Protein AF-A0A380A8X4-F1 (afdb_monomer_lite)

InterPro domains:
  IPR027443 Isopenicillin N synthase-like superfamily [G3DSA:2.60.120.330] (3-77)
  IPR044861 Isopenicillin N synthase-like, Fe(2+) 2OG dioxygenase domain [PF03171] (5-51)

Structure (mmCIF, N/CA/C/O backbone):
data_AF-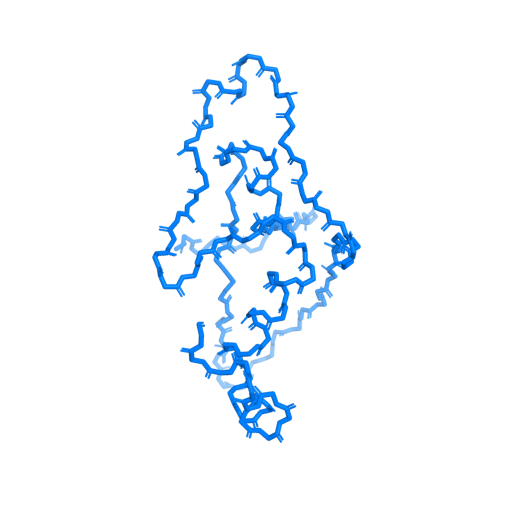A0A380A8X4-F1
#
_entry.id   AF-A0A380A8X4-F1
#
loop_
_atom_site.group_PDB
_atom_site.id
_atom_site.type_symbol
_atom_site.label_atom_id
_atom_site.label_alt_id
_atom_site.label_comp_id
_atom_site.label_asym_id
_atom_site.label_entity_id
_atom_site.label_seq_id
_atom_site.pdbx_PDB_ins_code
_atom_site.Cartn_x
_atom_site.Cartn_y
_atom_site.Cartn_z
_atom_site.occupancy
_atom_site.B_iso_or_equiv
_atom_site.auth_seq_id
_atom_site.auth_comp_id
_atom_site.auth_asym_id
_atom_site.auth_atom_id
_atom_site.pdbx_PDB_model_num
ATOM 1 N N . MET A 1 1 ? -0.668 16.320 9.559 1.00 51.84 1 MET A N 1
ATOM 2 C CA . MET A 1 1 ? -1.868 16.420 8.704 1.00 51.84 1 MET A CA 1
ATOM 3 C C . MET A 1 1 ? -2.765 17.478 9.305 1.00 51.84 1 MET A C 1
ATOM 5 O O . MET A 1 1 ? -2.956 17.465 10.512 1.00 51.84 1 MET A O 1
ATOM 9 N N . ASP A 1 2 ? -3.243 18.400 8.481 1.00 52.19 2 ASP A N 1
ATOM 10 C CA . ASP A 1 2 ? -4.250 19.389 8.863 1.00 52.19 2 ASP A CA 1
ATOM 11 C C . ASP A 1 2 ? -5.559 18.670 9.253 1.00 52.19 2 ASP A C 1
ATOM 13 O O . ASP A 1 2 ? -6.013 17.784 8.521 1.00 52.19 2 ASP A O 1
ATOM 17 N N . ARG A 1 3 ? -6.120 18.983 10.430 1.00 60.75 3 ARG A N 1
ATOM 18 C CA . ARG A 1 3 ? -7.343 18.358 10.968 1.00 60.75 3 ARG A CA 1
ATOM 19 C C . ARG A 1 3 ? -8.555 18.917 10.233 1.00 60.75 3 ARG A C 1
ATOM 21 O O . ARG A 1 3 ? -9.288 19.758 10.748 1.00 60.75 3 ARG A O 1
ATOM 28 N N . ARG A 1 4 ? -8.773 18.444 9.011 1.00 63.78 4 ARG A N 1
ATOM 29 C CA . ARG A 1 4 ? -9.972 18.799 8.255 1.00 63.78 4 ARG A CA 1
ATOM 30 C C . ARG A 1 4 ? -11.180 18.088 8.848 1.00 63.78 4 ARG A C 1
ATOM 32 O O . ARG A 1 4 ? -11.133 16.886 9.108 1.00 63.78 4 ARG A O 1
ATOM 39 N N . GLN A 1 5 ? -12.256 18.838 9.057 1.00 73.06 5 GLN A N 1
ATOM 40 C CA . GLN A 1 5 ? -13.529 18.255 9.459 1.00 73.06 5 GLN A CA 1
ATOM 41 C C . GLN A 1 5 ? -14.071 17.356 8.334 1.00 73.06 5 GLN A C 1
ATOM 43 O O . GLN A 1 5 ? -13.845 17.663 7.156 1.00 73.06 5 GLN A O 1
ATOM 48 N N . PRO A 1 6 ? -14.760 16.248 8.670 1.00 80.00 6 PRO A N 1
ATOM 49 C CA . PRO A 1 6 ? -15.467 15.442 7.682 1.00 80.00 6 PRO A CA 1
ATOM 50 C C . PRO A 1 6 ? -16.402 16.321 6.849 1.00 80.00 6 PRO A C 1
ATOM 52 O O . PRO A 1 6 ? -17.079 17.192 7.390 1.00 80.00 6 PRO A O 1
ATOM 55 N N . ARG A 1 7 ? -16.422 16.106 5.533 1.00 86.25 7 ARG A N 1
ATOM 56 C CA . ARG A 1 7 ? -17.336 16.804 4.625 1.00 86.25 7 ARG A CA 1
ATOM 57 C C . ARG A 1 7 ? -18.510 15.888 4.323 1.00 86.25 7 ARG A C 1
ATOM 59 O O . ARG A 1 7 ? -18.291 14.725 3.978 1.00 86.25 7 ARG A O 1
ATOM 66 N N . GLU A 1 8 ? -19.720 16.418 4.452 1.00 90.12 8 GLU A N 1
ATOM 67 C CA . GLU A 1 8 ? -20.935 15.700 4.068 1.00 90.12 8 GLU A CA 1
ATOM 68 C C . GLU A 1 8 ? -20.863 15.274 2.596 1.00 90.12 8 GLU A C 1
ATOM 70 O O . GLU A 1 8 ? -20.204 15.930 1.785 1.00 90.12 8 GLU A O 1
ATOM 75 N N . ASP A 1 9 ? -21.477 14.131 2.290 1.00 90.81 9 ASP A N 1
ATOM 76 C CA . ASP A 1 9 ? -21.541 13.537 0.950 1.00 90.81 9 ASP A CA 1
ATOM 77 C C . ASP A 1 9 ? -20.180 13.290 0.274 1.00 90.81 9 ASP A C 1
ATOM 79 O O . ASP A 1 9 ? -20.041 13.372 -0.949 1.00 90.81 9 ASP A O 1
ATOM 83 N N . THR A 1 10 ? -19.145 12.959 1.057 1.00 87.12 10 THR A N 1
ATOM 84 C CA . THR A 1 10 ? -17.821 12.614 0.518 1.00 87.12 10 THR A CA 1
ATOM 85 C C . THR A 1 10 ? -17.284 11.278 1.016 1.00 87.12 10 THR A C 1
ATOM 87 O O . THR A 1 10 ? -17.505 10.869 2.155 1.00 87.12 10 THR A O 1
ATOM 90 N N . PHE A 1 11 ? -16.499 10.623 0.156 1.00 84.56 11 PHE A N 1
ATOM 91 C CA . PHE A 1 11 ? -15.658 9.489 0.521 1.00 84.56 11 PHE A CA 1
ATOM 92 C C . PHE A 1 11 ? -14.198 9.924 0.604 1.00 84.56 11 PHE A C 1
ATOM 94 O O . PHE A 1 11 ? -13.679 10.594 -0.290 1.00 84.56 11 PHE A O 1
ATOM 101 N N . VAL A 1 12 ? -13.514 9.494 1.662 1.00 84.38 12 VAL A N 1
ATOM 102 C CA . VAL A 1 12 ? -12.057 9.607 1.753 1.00 84.38 12 VAL A CA 1
ATOM 103 C C . VAL A 1 12 ? -11.450 8.349 1.148 1.00 84.38 12 VAL A C 1
ATOM 105 O O . VAL A 1 12 ? -11.643 7.253 1.672 1.00 84.38 12 VAL A O 1
ATOM 108 N N . VAL A 1 13 ? -10.706 8.511 0.055 1.00 87.12 13 VAL A N 1
ATOM 109 C CA . VAL A 1 13 ? -9.960 7.421 -0.580 1.00 87.12 13 VAL A CA 1
ATOM 110 C C . VAL A 1 13 ? -8.487 7.588 -0.250 1.00 87.12 13 VAL A C 1
ATOM 112 O O . VAL A 1 13 ? -7.837 8.532 -0.697 1.00 87.12 13 VAL A O 1
ATOM 115 N N . ASN A 1 14 ? -7.969 6.654 0.540 1.00 88.75 14 ASN A N 1
ATOM 116 C CA . ASN A 1 14 ? -6.547 6.565 0.831 1.00 88.75 14 ASN A CA 1
ATOM 117 C C . ASN A 1 14 ? -5.863 5.656 -0.185 1.00 88.75 14 ASN A C 1
ATOM 119 O O . ASN A 1 14 ? -6.441 4.683 -0.669 1.00 88.75 14 ASN A O 1
ATOM 123 N N . ILE A 1 15 ? -4.601 5.956 -0.464 1.00 91.00 15 ILE A N 1
ATOM 124 C CA . ILE A 1 15 ? -3.752 5.146 -1.332 1.00 91.00 15 ILE A CA 1
ATOM 125 C C . ILE A 1 15 ? -2.644 4.497 -0.509 1.00 91.00 15 ILE A C 1
ATOM 127 O O . ILE A 1 15 ? -2.127 5.083 0.445 1.00 91.00 15 ILE A O 1
ATOM 131 N N . GLY A 1 16 ? -2.316 3.258 -0.866 1.00 90.69 16 GLY A N 1
ATOM 132 C CA . GLY A 1 16 ? -1.281 2.467 -0.209 1.00 90.69 16 GLY A CA 1
ATOM 133 C C . GLY A 1 16 ? 0.061 2.512 -0.937 1.00 90.69 16 GLY A C 1
ATOM 134 O O . GLY A 1 16 ? 0.152 2.907 -2.100 1.00 90.69 16 GLY A O 1
ATOM 135 N N . GLU A 1 17 ? 1.093 2.025 -0.251 1.00 91.62 17 GLU A N 1
ATOM 136 C CA . GLU A 1 17 ? 2.490 2.001 -0.712 1.00 91.62 17 GLU A CA 1
ATOM 137 C C . GLU A 1 17 ? 2.677 1.271 -2.055 1.00 91.62 17 GLU A C 1
ATOM 139 O O . GLU A 1 17 ? 3.500 1.675 -2.871 1.00 91.62 17 GLU A O 1
ATOM 144 N N . LEU A 1 18 ? 1.879 0.233 -2.339 1.00 93.38 18 LEU A N 1
ATOM 145 C CA . LEU A 1 18 ? 1.979 -0.503 -3.606 1.00 93.38 18 LEU A CA 1
ATOM 146 C C . LEU A 1 18 ? 1.580 0.355 -4.819 1.00 93.38 18 LEU A C 1
ATOM 148 O O . LEU A 1 18 ? 2.189 0.237 -5.878 1.00 93.38 18 LEU A O 1
ATOM 152 N N . LEU A 1 19 ? 0.589 1.243 -4.683 1.00 93.81 19 LEU A N 1
ATOM 153 C CA . LEU A 1 19 ? 0.201 2.141 -5.776 1.00 93.81 19 LEU A CA 1
ATOM 154 C C . LEU A 1 19 ? 1.193 3.306 -5.924 1.00 93.81 19 LEU A C 1
ATOM 156 O O . LEU A 1 19 ? 1.441 3.783 -7.032 1.00 93.81 19 LEU A O 1
ATOM 160 N N . GLU A 1 20 ? 1.809 3.728 -4.822 1.00 94.19 20 GLU A N 1
ATOM 161 C CA . GLU A 1 20 ? 2.935 4.661 -4.855 1.00 94.19 20 GLU A CA 1
ATOM 162 C C . GLU A 1 20 ? 4.125 4.077 -5.630 1.00 94.19 20 GLU A C 1
ATOM 164 O O . GLU A 1 20 ? 4.632 4.734 -6.542 1.00 94.19 20 GLU A O 1
ATOM 169 N N . LEU A 1 21 ? 4.510 2.824 -5.353 1.00 94.44 21 LEU A N 1
ATOM 170 C CA . LEU A 1 21 ? 5.519 2.108 -6.143 1.00 94.44 21 LEU A CA 1
ATOM 171 C C . LEU A 1 21 ? 5.134 2.060 -7.623 1.00 94.44 21 LEU A C 1
ATOM 173 O O . LEU A 1 21 ? 5.946 2.392 -8.489 1.00 94.44 21 LEU A O 1
ATOM 177 N N . ALA A 1 22 ? 3.886 1.687 -7.913 1.00 95.44 22 ALA A N 1
ATOM 178 C CA . ALA A 1 22 ? 3.431 1.510 -9.284 1.00 95.44 22 ALA A CA 1
ATOM 179 C C . ALA A 1 22 ? 3.433 2.808 -10.099 1.00 95.44 22 ALA A C 1
ATOM 181 O O . ALA A 1 22 ? 3.583 2.778 -11.314 1.00 95.44 22 ALA A O 1
ATOM 182 N N . THR A 1 23 ? 3.294 3.957 -9.443 1.00 96.25 23 THR A N 1
ATOM 183 C CA . THR A 1 23 ? 3.244 5.274 -10.095 1.00 96.25 23 THR A CA 1
ATOM 184 C C . THR A 1 23 ? 4.545 6.063 -9.962 1.00 96.25 23 THR A C 1
ATOM 186 O O . THR A 1 23 ? 4.567 7.268 -10.214 1.00 96.25 23 THR A O 1
ATOM 189 N N . ASN A 1 24 ? 5.633 5.408 -9.549 1.00 95.00 24 ASN A N 1
ATOM 190 C CA . ASN A 1 24 ? 6.923 6.044 -9.281 1.00 95.00 24 ASN A CA 1
ATOM 191 C C . ASN A 1 24 ? 6.835 7.238 -8.306 1.00 95.00 24 ASN A C 1
ATOM 193 O O . ASN A 1 24 ? 7.535 8.240 -8.459 1.00 95.00 24 ASN A O 1
ATOM 197 N N . GLY A 1 25 ? 5.931 7.183 -7.327 1.00 93.88 25 GLY A N 1
ATOM 198 C CA . GLY A 1 25 ? 5.722 8.275 -6.375 1.00 93.88 25 GLY A CA 1
ATOM 199 C C . GLY A 1 25 ? 5.019 9.511 -6.934 1.00 93.88 25 GLY A C 1
ATOM 200 O O . GLY A 1 25 ? 5.118 10.577 -6.321 1.00 93.88 25 GLY A O 1
ATOM 201 N N . TYR A 1 26 ? 4.326 9.401 -8.074 1.00 95.56 26 TYR A N 1
ATOM 202 C CA . TYR A 1 26 ? 3.324 10.398 -8.470 1.00 95.56 26 TYR A CA 1
ATOM 203 C C . TYR A 1 26 ? 2.158 10.404 -7.471 1.00 95.56 26 TYR A C 1
ATOM 205 O O . TYR A 1 26 ? 1.798 11.450 -6.931 1.00 95.56 26 TYR A O 1
ATOM 213 N N . LEU A 1 27 ? 1.619 9.222 -7.162 1.00 94.19 27 LEU A N 1
ATOM 214 C CA . LEU A 1 27 ? 0.692 9.028 -6.053 1.00 94.19 27 LEU A CA 1
ATOM 215 C C . LEU A 1 27 ? 1.486 8.732 -4.770 1.00 94.19 27 LEU A C 1
ATOM 217 O O . LEU A 1 27 ? 2.449 7.967 -4.799 1.00 94.19 27 LEU A O 1
ATOM 221 N N . ARG A 1 28 ? 1.094 9.345 -3.645 1.00 90.62 28 ARG A N 1
ATOM 222 C CA . ARG A 1 28 ? 1.772 9.213 -2.342 1.00 90.62 28 ARG A CA 1
ATOM 223 C C . ARG A 1 28 ? 0.921 8.501 -1.306 1.00 90.62 28 ARG A C 1
ATOM 225 O O . ARG A 1 28 ? -0.154 8.989 -0.956 1.00 90.62 28 ARG A O 1
ATOM 232 N N . ALA A 1 29 ? 1.432 7.395 -0.782 1.00 91.06 29 ALA A N 1
ATOM 233 C CA . ALA A 1 29 ? 0.790 6.634 0.266 1.00 91.06 29 ALA A CA 1
ATOM 234 C C . ALA A 1 29 ? 0.513 7.513 1.486 1.00 91.06 29 ALA A C 1
ATOM 236 O O . ALA A 1 29 ? 1.353 8.293 1.945 1.00 91.06 29 ALA A O 1
ATOM 237 N N . THR A 1 30 ? -0.695 7.392 2.022 1.00 88.06 30 THR A N 1
ATOM 238 C CA . THR A 1 30 ? -1.079 8.123 3.226 1.00 88.06 30 THR A CA 1
ATOM 239 C C . THR A 1 30 ? -0.537 7.414 4.459 1.00 88.06 30 THR A C 1
ATOM 241 O O . THR A 1 30 ? -0.726 6.207 4.621 1.00 88.06 30 THR A O 1
ATOM 244 N N . VAL A 1 31 ? 0.069 8.171 5.376 1.00 81.94 31 VAL A N 1
ATOM 245 C CA . VAL A 1 31 ? 0.435 7.647 6.696 1.00 81.94 31 VAL A CA 1
ATOM 246 C C . VAL A 1 31 ? -0.841 7.320 7.466 1.00 81.94 31 VAL A C 1
ATOM 248 O O . VAL A 1 31 ? -1.655 8.201 7.746 1.00 81.94 31 VAL A O 1
ATOM 251 N N . HIS A 1 32 ? -1.005 6.051 7.827 1.00 78.00 32 HIS A N 1
ATOM 252 C CA . HIS A 1 32 ? -2.133 5.599 8.628 1.00 78.00 32 HIS A CA 1
ATOM 253 C C . HIS A 1 32 ? -1.906 5.975 10.097 1.00 78.00 32 HIS A C 1
ATOM 255 O O . HIS A 1 32 ? -0.970 5.499 10.736 1.00 78.00 32 HIS A O 1
ATOM 261 N N . ARG A 1 33 ? -2.774 6.834 10.639 1.00 78.88 33 ARG A N 1
ATOM 262 C CA . ARG A 1 33 ? -2.825 7.180 12.065 1.00 78.88 33 ARG A CA 1
ATOM 263 C C . ARG A 1 33 ? -4.276 7.158 12.528 1.00 78.88 33 ARG A C 1
ATOM 265 O O . ARG A 1 33 ? -5.141 7.722 11.863 1.00 78.88 33 ARG A O 1
ATOM 272 N N . VAL A 1 34 ? -4.518 6.552 13.685 1.00 78.06 34 VAL A N 1
ATOM 273 C CA . VAL A 1 34 ? -5.807 6.606 14.380 1.00 78.06 34 VAL A CA 1
ATOM 274 C C . VAL A 1 34 ? -5.639 7.487 15.612 1.00 78.06 34 VAL A C 1
ATOM 276 O O . VAL A 1 34 ? -4.714 7.284 16.394 1.00 78.06 34 VAL A O 1
ATOM 279 N N . GLU A 1 35 ? -6.507 8.486 15.764 1.00 79.19 35 GLU A N 1
ATOM 280 C CA . GLU A 1 35 ? -6.633 9.250 17.006 1.00 79.19 35 GLU A CA 1
ATOM 281 C C . GLU A 1 35 ? -7.813 8.686 17.802 1.00 79.19 35 GLU A C 1
ATOM 283 O O . GLU A 1 35 ? -8.935 8.616 17.290 1.00 79.19 35 GLU A O 1
ATOM 288 N N . THR A 1 36 ? -7.557 8.269 19.042 1.00 82.56 36 THR A N 1
ATOM 289 C CA 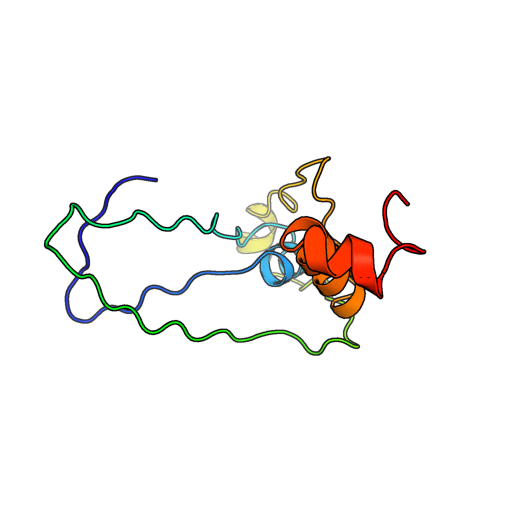. THR A 1 36 ? -8.603 7.815 19.961 1.00 82.56 36 THR A CA 1
ATOM 290 C C . THR A 1 36 ? -9.450 9.016 20.389 1.00 82.56 36 THR A C 1
ATOM 292 O O . THR A 1 36 ? -8.879 10.034 20.798 1.00 82.56 36 THR A O 1
ATOM 295 N N . PRO A 1 37 ? -10.791 8.946 20.300 1.00 84.00 37 PRO A N 1
ATOM 296 C CA . PRO A 1 37 ? -11.644 10.012 20.810 1.00 84.00 37 PRO A CA 1
ATOM 297 C C . PRO A 1 37 ? -11.471 10.177 22.333 1.00 84.00 37 PRO A C 1
ATOM 299 O O . PRO A 1 37 ? -11.071 9.231 23.015 1.00 84.00 37 PRO A O 1
ATOM 302 N N . PRO A 1 38 ? -11.766 11.367 22.890 1.00 88.56 38 PRO A N 1
ATOM 303 C CA . PRO A 1 38 ? -11.801 11.557 24.337 1.00 88.56 38 PRO A CA 1
ATOM 304 C C . PRO A 1 38 ? -12.719 10.535 25.017 1.00 88.56 38 PRO A C 1
ATOM 306 O O . PRO A 1 38 ? -13.732 10.134 24.442 1.00 88.56 38 PRO A O 1
ATOM 309 N N . ALA A 1 39 ? -12.388 10.156 26.254 1.00 91.00 39 ALA A N 1
ATOM 310 C CA . ALA A 1 39 ? -13.196 9.227 27.039 1.00 91.00 39 ALA A CA 1
ATOM 311 C C . ALA A 1 39 ? -14.676 9.660 27.080 1.00 91.00 39 ALA A C 1
ATOM 313 O O . ALA A 1 39 ? -14.983 10.844 27.234 1.00 91.00 39 ALA A O 1
ATOM 314 N N . GLY A 1 40 ? -15.587 8.696 26.927 1.00 91.88 40 GLY A N 1
ATOM 315 C CA . GLY A 1 40 ? -17.033 8.943 26.879 1.00 91.88 40 GLY A CA 1
ATOM 316 C C . GLY A 1 40 ? -17.575 9.377 25.512 1.00 91.88 40 GLY A C 1
ATOM 317 O O . GLY A 1 40 ? -18.754 9.714 25.415 1.00 91.88 40 GLY A O 1
ATOM 318 N N . ARG A 1 41 ? -16.753 9.381 24.452 1.00 87.62 41 ARG A N 1
ATOM 319 C CA . ARG A 1 41 ? -17.204 9.583 23.067 1.00 87.62 41 ARG A CA 1
ATOM 320 C C . ARG A 1 41 ? -16.737 8.439 22.183 1.00 87.62 41 ARG A C 1
ATOM 322 O O . ARG A 1 41 ? -15.552 8.128 22.160 1.00 87.62 41 ARG A O 1
ATOM 329 N N . ASP A 1 42 ? -17.649 7.938 21.361 1.00 85.12 42 ASP A N 1
ATOM 330 C CA . ASP A 1 42 ? -17.334 6.933 20.355 1.00 85.12 42 ASP A CA 1
ATOM 331 C C . ASP A 1 42 ? -17.267 7.554 18.962 1.00 85.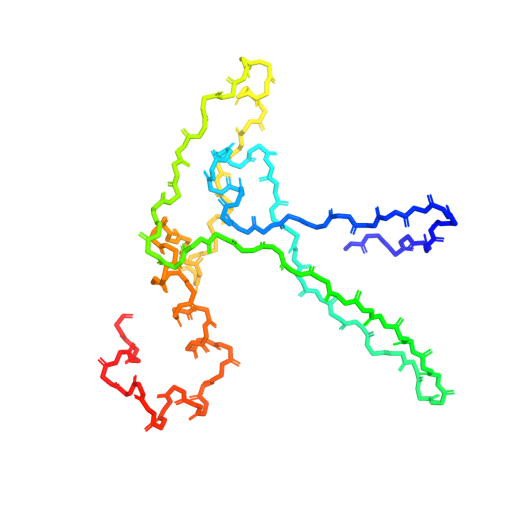12 42 ASP A C 1
ATOM 333 O O . ASP A 1 42 ? -18.017 8.470 18.608 1.00 85.12 42 ASP A O 1
ATOM 337 N N . ARG A 1 43 ? -16.355 7.027 18.146 1.00 84.19 43 ARG A N 1
ATOM 338 C CA . ARG A 1 43 ? -16.299 7.276 16.707 1.00 84.19 43 ARG A CA 1
ATOM 339 C C . ARG A 1 43 ? -16.280 5.928 16.008 1.00 84.19 43 ARG A C 1
ATOM 341 O O . ARG A 1 43 ? -15.294 5.203 16.096 1.00 84.19 43 ARG A O 1
ATOM 348 N N . LEU A 1 44 ? -17.350 5.622 15.286 1.00 81.69 44 LEU A N 1
ATOM 349 C CA . LEU A 1 44 ? -17.429 4.420 14.467 1.00 81.69 44 LEU A CA 1
ATOM 350 C C . LEU A 1 44 ? -16.907 4.719 13.061 1.00 81.69 44 LEU A C 1
ATOM 352 O O . LEU A 1 44 ? -17.242 5.738 12.457 1.00 81.69 44 LEU A O 1
ATOM 356 N N . SER A 1 45 ? -16.072 3.829 12.539 1.00 80.25 45 SER A N 1
ATOM 357 C CA . SER A 1 45 ? -15.597 3.882 11.158 1.00 80.25 45 SER A CA 1
ATOM 358 C C . SER A 1 45 ? -15.507 2.472 10.606 1.00 80.25 45 SER A C 1
ATOM 360 O O . SER A 1 45 ? -14.881 1.614 11.226 1.00 80.25 45 SER A O 1
ATOM 362 N N . ILE A 1 46 ? -16.096 2.251 9.435 1.00 82.69 46 ILE A N 1
ATOM 363 C CA . ILE A 1 46 ? -15.988 0.992 8.702 1.00 82.69 46 ILE A CA 1
ATOM 364 C C . ILE A 1 46 ? -14.969 1.215 7.590 1.00 82.69 46 ILE A C 1
ATOM 366 O O . ILE A 1 46 ? -15.165 2.070 6.728 1.00 82.69 46 ILE A O 1
ATOM 370 N N . ALA A 1 47 ? -13.860 0.481 7.642 1.00 82.69 47 ALA A N 1
ATOM 371 C CA . ALA A 1 47 ? -12.805 0.566 6.645 1.00 82.69 47 ALA A CA 1
ATOM 372 C C . ALA A 1 47 ? -12.906 -0.607 5.669 1.00 82.69 47 ALA A C 1
ATOM 374 O O . ALA A 1 47 ? -13.041 -1.759 6.080 1.00 82.69 47 ALA A O 1
ATOM 375 N N . PHE A 1 48 ? -12.789 -0.301 4.380 1.00 86.12 48 PHE A N 1
ATOM 376 C CA . PHE A 1 48 ? -12.654 -1.285 3.316 1.00 86.12 48 PHE A CA 1
ATOM 377 C C . PHE A 1 48 ? -11.256 -1.172 2.724 1.00 86.12 48 PHE A C 1
ATOM 379 O O . PHE A 1 48 ? -10.742 -0.070 2.530 1.00 86.12 48 PHE A O 1
ATOM 386 N N . PHE A 1 49 ? -10.651 -2.316 2.426 1.00 85.75 49 PHE A N 1
ATOM 387 C CA . PHE A 1 49 ? -9.317 -2.383 1.850 1.00 85.75 49 PHE A CA 1
ATOM 388 C C . PHE A 1 49 ? -9.377 -3.178 0.555 1.00 85.75 49 PHE A C 1
ATOM 390 O O . PHE A 1 49 ? -9.902 -4.289 0.525 1.00 85.75 49 PHE A O 1
ATOM 397 N N . LEU A 1 50 ? -8.807 -2.609 -0.503 1.00 88.75 50 LEU A N 1
ATOM 398 C CA . LEU A 1 50 ? -8.539 -3.314 -1.746 1.00 88.75 50 LEU A CA 1
ATOM 399 C C . LEU A 1 50 ? -7.032 -3.557 -1.832 1.00 88.75 50 LEU A C 1
ATOM 401 O O . LEU A 1 50 ? -6.244 -2.612 -1.799 1.00 88.75 50 LEU A O 1
ATOM 405 N N . GLY A 1 51 ? -6.642 -4.827 -1.905 1.00 88.81 51 GLY A N 1
ATOM 406 C CA . GLY A 1 51 ? -5.248 -5.250 -1.996 1.00 88.81 51 GLY A CA 1
ATOM 407 C C . GLY A 1 51 ? -4.920 -5.867 -3.351 1.00 88.81 51 GLY A C 1
ATOM 408 O O . GLY A 1 51 ? -5.793 -6.413 -4.025 1.00 88.81 51 GLY A O 1
ATOM 409 N N . ALA A 1 52 ? -3.644 -5.807 -3.732 1.00 92.31 52 ALA A N 1
ATOM 410 C CA . ALA A 1 52 ? -3.119 -6.623 -4.820 1.00 92.31 52 ALA A CA 1
ATOM 411 C C . ALA A 1 52 ? -3.084 -8.105 -4.411 1.00 92.31 52 ALA A C 1
ATOM 413 O O . ALA A 1 52 ? -3.057 -8.435 -3.222 1.00 92.31 52 ALA A O 1
ATOM 414 N N . ARG A 1 53 ? -3.051 -9.004 -5.400 1.00 95.12 53 ARG A N 1
ATOM 415 C CA . ARG A 1 53 ? -2.842 -10.432 -5.142 1.00 95.12 53 ARG A CA 1
ATOM 416 C C . ARG A 1 53 ? -1.473 -10.656 -4.496 1.00 95.12 53 ARG A C 1
ATOM 418 O O . ARG A 1 53 ? -0.506 -10.000 -4.870 1.00 95.12 53 ARG A O 1
ATOM 425 N N . LEU A 1 54 ? -1.387 -11.601 -3.562 1.00 96.00 54 LEU A N 1
ATOM 426 C CA . LEU A 1 54 ? -0.153 -11.868 -2.811 1.00 96.00 54 LEU A CA 1
ATOM 427 C C . LEU A 1 54 ? 0.985 -12.423 -3.681 1.00 96.00 54 LEU A C 1
ATOM 429 O O . LEU A 1 54 ? 2.148 -12.221 -3.356 1.00 96.00 54 LEU A O 1
ATOM 433 N N . ASP A 1 55 ? 0.656 -13.086 -4.786 1.00 97.19 55 ASP A N 1
ATOM 434 C CA . ASP A 1 55 ? 1.606 -13.640 -5.755 1.00 97.19 55 ASP A CA 1
ATOM 435 C C . ASP A 1 55 ? 2.000 -12.649 -6.863 1.00 97.19 55 ASP A C 1
ATOM 437 O O . ASP A 1 55 ? 2.743 -12.999 -7.777 1.00 97.19 55 ASP A O 1
ATOM 441 N N . ALA A 1 56 ? 1.496 -11.413 -6.813 1.00 97.12 56 ALA A N 1
ATOM 442 C CA . ALA A 1 56 ? 1.804 -10.408 -7.814 1.00 97.12 56 ALA A CA 1
ATOM 443 C C . ALA A 1 56 ? 3.128 -9.690 -7.524 1.00 97.12 56 ALA A C 1
ATOM 445 O O . ALA A 1 56 ? 3.509 -9.453 -6.375 1.00 97.12 56 ALA A O 1
ATOM 446 N N . VAL A 1 57 ? 3.762 -9.235 -8.603 1.00 97.38 57 VAL A N 1
ATOM 447 C CA . VAL A 1 57 ? 4.830 -8.236 -8.570 1.00 97.38 57 VAL A CA 1
ATOM 448 C C . VAL A 1 57 ? 4.251 -6.921 -9.069 1.00 97.38 57 VAL A C 1
ATOM 450 O O . VAL A 1 57 ? 3.685 -6.855 -10.162 1.00 97.38 57 VAL A O 1
ATOM 453 N N . VAL A 1 58 ? 4.381 -5.859 -8.278 1.00 95.31 58 VAL A N 1
ATOM 454 C CA . VAL A 1 58 ? 3.876 -4.533 -8.648 1.00 95.31 58 VAL A CA 1
ATOM 455 C C . VAL A 1 58 ? 4.617 -4.024 -9.894 1.00 95.31 58 VAL A C 1
ATOM 457 O O . VAL A 1 58 ? 5.847 -3.907 -9.848 1.00 95.31 58 VAL A O 1
ATOM 460 N N . PRO A 1 59 ? 3.928 -3.694 -11.004 1.00 95.50 59 PRO A N 1
ATOM 461 C CA . PRO A 1 59 ? 4.548 -3.124 -12.200 1.00 95.50 59 PRO A CA 1
ATOM 462 C C . PRO A 1 59 ? 4.845 -1.631 -12.017 1.00 95.50 59 PRO A C 1
ATOM 464 O O . PRO A 1 59 ? 4.354 -1.008 -11.086 1.00 95.50 59 PRO A O 1
ATOM 467 N N . LEU A 1 60 ? 5.652 -1.054 -12.913 1.00 95.69 60 LEU A N 1
ATOM 468 C CA . LEU A 1 60 ? 5.795 0.397 -13.010 1.00 95.69 60 LEU A CA 1
ATOM 469 C C . LEU A 1 60 ? 4.880 0.847 -14.143 1.00 95.69 60 LEU A C 1
ATOM 471 O O . LEU A 1 60 ? 5.056 0.411 -15.279 1.00 95.69 60 LEU A O 1
ATOM 475 N N . TYR A 1 61 ? 3.887 1.669 -13.838 1.00 95.81 61 TYR A N 1
ATOM 476 C CA . TYR A 1 61 ? 2.956 2.163 -14.835 1.00 95.81 61 TYR A CA 1
ATOM 477 C C . TYR A 1 61 ? 3.602 3.247 -15.687 1.00 95.81 61 TYR A C 1
ATOM 479 O O . TYR A 1 61 ? 4.261 4.159 -15.186 1.00 95.81 61 TYR A O 1
ATOM 487 N N . GLN A 1 62 ? 3.352 3.171 -16.991 1.00 96.94 62 GLN A N 1
ATOM 488 C CA . GLN A 1 62 ? 3.696 4.241 -17.908 1.00 96.94 62 GLN A CA 1
ATOM 489 C C . GLN A 1 62 ? 2.651 5.347 -17.775 1.00 96.94 62 GLN A C 1
ATOM 491 O O . GLN A 1 62 ? 1.530 5.235 -18.267 1.00 96.94 62 GLN A O 1
ATOM 496 N N . LEU A 1 63 ? 3.008 6.401 -17.045 1.00 97.44 63 LEU A N 1
ATOM 497 C CA . LEU A 1 63 ? 2.134 7.551 -16.854 1.00 97.44 63 LEU A CA 1
ATOM 498 C C . LEU A 1 63 ? 2.215 8.503 -18.059 1.00 97.44 63 LEU A C 1
ATOM 500 O O . LEU A 1 63 ? 3.279 8.611 -18.677 1.00 97.44 63 LEU A O 1
ATOM 504 N N . PRO A 1 64 ? 1.137 9.252 -18.363 1.00 98.06 64 PRO A N 1
ATOM 505 C CA . PRO A 1 64 ? 1.205 10.377 -19.288 1.00 98.06 64 PRO A CA 1
ATOM 506 C C . PRO A 1 64 ? 2.341 11.343 -18.906 1.00 98.06 64 PRO A C 1
ATOM 508 O O . PRO A 1 64 ? 2.556 11.561 -17.707 1.00 98.06 64 PRO A O 1
ATOM 511 N N . PRO A 1 65 ? 3.049 11.962 -19.874 1.00 97.81 65 PRO A N 1
ATOM 512 C CA . PRO A 1 65 ? 4.240 12.773 -19.602 1.00 97.81 65 PRO A CA 1
ATOM 513 C C . PRO A 1 65 ? 4.038 13.860 -18.540 1.00 97.81 65 PRO A C 1
ATOM 515 O O . PRO A 1 65 ? 4.913 14.092 -17.709 1.00 97.81 65 PRO A O 1
ATOM 518 N N . GLN A 1 66 ? 2.860 14.487 -18.518 1.00 97.50 66 GLN A N 1
ATOM 519 C CA . GLN A 1 66 ? 2.523 15.552 -17.573 1.00 97.50 66 GLN A CA 1
ATOM 520 C C . GLN A 1 66 ? 2.448 15.048 -16.125 1.00 97.50 66 GLN A C 1
ATOM 522 O O . GLN A 1 66 ? 2.743 15.803 -15.200 1.00 97.50 66 GLN A O 1
ATOM 527 N N . LEU A 1 67 ? 2.054 13.786 -15.921 1.00 97.62 67 LEU A N 1
ATOM 528 C CA . LEU A 1 67 ? 1.997 13.153 -14.602 1.00 97.62 67 LEU A CA 1
ATOM 529 C C . LEU A 1 67 ? 3.356 12.560 -14.224 1.00 97.62 67 LEU A C 1
ATOM 531 O O . LEU A 1 67 ? 3.804 12.717 -13.091 1.00 97.62 67 LEU A O 1
ATOM 535 N N . ALA A 1 68 ? 4.046 11.940 -15.187 1.00 96.75 68 ALA A N 1
ATOM 536 C CA . ALA A 1 68 ? 5.390 11.403 -14.991 1.00 96.75 68 ALA A CA 1
ATOM 537 C C . ALA A 1 68 ? 6.380 12.487 -14.532 1.00 96.75 68 ALA A C 1
ATOM 539 O O . ALA A 1 68 ? 7.167 12.246 -13.621 1.00 96.75 68 ALA A O 1
ATOM 540 N N . ALA A 1 69 ? 6.289 13.702 -15.085 1.00 97.00 69 ALA A N 1
ATOM 541 C CA . ALA A 1 69 ? 7.111 14.843 -14.675 1.00 97.00 69 ALA A CA 1
ATOM 542 C C . ALA A 1 69 ? 6.886 15.288 -13.214 1.00 97.00 69 ALA A C 1
ATOM 544 O O . ALA A 1 69 ? 7.723 15.985 -12.645 1.00 97.00 69 ALA A O 1
ATOM 545 N N . GLN A 1 70 ? 5.766 14.899 -12.598 1.00 96.44 70 GLN A N 1
ATOM 546 C CA . GLN A 1 70 ? 5.444 15.196 -11.197 1.00 96.44 70 GLN A CA 1
ATOM 547 C C . GLN A 1 70 ? 5.840 14.058 -10.246 1.00 96.44 70 GLN A C 1
ATOM 549 O O . GLN A 1 70 ? 5.765 14.225 -9.026 1.00 96.44 70 GLN A O 1
ATOM 554 N N . ALA A 1 71 ? 6.242 12.903 -10.782 1.00 95.62 71 ALA A N 1
ATOM 555 C CA . ALA A 1 71 ? 6.659 11.755 -9.999 1.00 95.62 71 ALA A CA 1
ATOM 556 C C . ALA A 1 71 ? 7.964 12.070 -9.256 1.00 95.62 71 ALA A C 1
ATOM 558 O O . ALA A 1 71 ? 8.935 12.552 -9.835 1.00 95.62 71 ALA A O 1
ATOM 559 N N . ARG A 1 72 ? 7.985 11.803 -7.950 1.00 91.94 72 ARG A N 1
ATOM 560 C CA . ARG A 1 72 ? 9.113 12.148 -7.066 1.00 91.94 72 ARG A CA 1
ATOM 561 C C . ARG A 1 72 ? 9.914 10.923 -6.610 1.00 91.94 72 ARG A C 1
ATOM 563 O O . ARG A 1 72 ? 10.718 11.042 -5.690 1.00 91.94 72 ARG A O 1
ATOM 570 N N . GLY A 1 73 ? 9.647 9.755 -7.193 1.00 89.44 73 GLY A N 1
ATOM 571 C CA . GLY A 1 73 ? 10.110 8.465 -6.688 1.00 89.44 73 GLY A CA 1
ATOM 572 C C . GLY A 1 73 ? 9.368 8.047 -5.410 1.00 89.44 73 GLY A C 1
ATOM 573 O O . GLY A 1 73 ? 8.832 8.904 -4.698 1.00 89.44 73 GLY A O 1
ATOM 574 N N . PRO A 1 74 ? 9.304 6.745 -5.092 1.00 82.31 74 PRO A N 1
ATOM 575 C CA . PRO A 1 74 ? 8.675 6.271 -3.862 1.00 82.31 74 PRO A CA 1
ATOM 576 C C . PRO A 1 74 ? 9.380 6.837 -2.623 1.00 82.31 74 PRO A C 1
ATOM 578 O O . PRO A 1 74 ? 10.595 7.039 -2.615 1.00 82.31 74 PRO A O 1
ATOM 581 N N . ALA A 1 75 ? 8.611 7.138 -1.578 1.00 75.31 75 ALA A N 1
ATOM 582 C CA . ALA A 1 75 ? 9.147 7.616 -0.313 1.00 75.31 75 ALA A CA 1
ATOM 583 C C . ALA A 1 75 ? 9.854 6.433 0.342 1.00 75.31 75 ALA A C 1
ATOM 585 O O . ALA A 1 75 ? 9.212 5.499 0.814 1.00 75.31 75 ALA A O 1
ATOM 586 N N . SER A 1 76 ? 11.182 6.451 0.316 1.00 66.44 76 SER A N 1
ATOM 587 C CA . SER A 1 76 ? 11.973 5.412 0.955 1.00 66.44 76 SER A CA 1
ATOM 588 C C . SER A 1 76 ? 12.206 5.798 2.410 1.00 66.44 76 SER A C 1
ATOM 590 O O . SER A 1 76 ? 13.058 6.635 2.698 1.00 66.44 76 SER A O 1
ATOM 592 N N . ASP A 1 77 ? 11.459 5.187 3.325 1.00 80.62 77 ASP A N 1
ATOM 593 C CA . ASP A 1 77 ? 11.904 5.050 4.710 1.00 80.62 77 ASP A CA 1
ATOM 594 C C . ASP A 1 77 ? 12.972 3.940 4.738 1.00 80.62 77 ASP A C 1
ATOM 596 O O . ASP A 1 77 ? 12.652 2.797 4.399 1.00 80.62 77 ASP A O 1
ATOM 600 N N . PRO A 1 78 ? 14.235 4.234 5.101 1.00 78.94 78 PRO A N 1
ATOM 601 C CA . PRO A 1 78 ? 15.292 3.224 5.154 1.00 78.94 78 PRO A CA 1
ATOM 602 C C . PRO A 1 78 ? 14.972 2.055 6.094 1.00 78.94 78 PRO A C 1
ATOM 604 O O . PRO A 1 78 ? 15.460 0.950 5.878 1.00 78.94 78 PRO A O 1
ATOM 607 N N . LEU A 1 79 ? 14.135 2.279 7.112 1.00 81.06 79 LEU A N 1
ATOM 608 C CA . LEU A 1 79 ? 13.690 1.253 8.060 1.00 81.06 79 LEU A CA 1
ATOM 609 C C . LEU A 1 79 ? 12.440 0.498 7.570 1.00 81.06 79 LEU A C 1
ATOM 611 O O . LEU A 1 79 ? 11.949 -0.415 8.239 1.00 81.06 79 LEU A O 1
ATOM 615 N N . ASN A 1 80 ? 11.904 0.869 6.404 1.00 83.31 80 ASN A N 1
ATOM 616 C CA . ASN A 1 80 ? 10.772 0.219 5.753 1.00 83.31 80 ASN A CA 1
ATOM 617 C C . ASN A 1 80 ? 10.929 0.196 4.223 1.00 83.31 80 ASN A C 1
ATOM 619 O O . ASN A 1 80 ? 10.109 0.786 3.512 1.00 83.31 80 ASN A O 1
ATOM 623 N N . PRO A 1 81 ? 11.943 -0.499 3.684 1.00 86.94 81 PRO A N 1
ATOM 624 C CA . PRO A 1 81 ? 12.150 -0.551 2.242 1.00 86.94 81 PRO A CA 1
ATOM 625 C C . PRO A 1 81 ? 10.936 -1.175 1.554 1.00 86.94 81 PRO A C 1
ATOM 627 O O . PRO A 1 81 ? 10.522 -2.282 1.896 1.00 86.94 81 PRO A O 1
ATOM 630 N N . LEU A 1 82 ? 10.336 -0.472 0.596 1.00 88.81 82 LEU A N 1
ATOM 631 C CA . LEU A 1 82 ? 9.160 -0.959 -0.122 1.00 88.81 82 LEU A CA 1
ATOM 632 C C . LEU A 1 82 ? 9.558 -2.031 -1.142 1.00 88.81 82 LEU A C 1
ATOM 634 O O . LEU A 1 82 ? 10.386 -1.783 -2.017 1.00 88.81 82 LEU A O 1
ATOM 638 N N . LEU A 1 83 ? 8.945 -3.213 -1.042 1.00 91.94 83 LEU A N 1
ATOM 639 C CA . LEU A 1 83 ? 9.196 -4.328 -1.958 1.00 91.94 83 LEU A CA 1
ATOM 640 C C . LEU A 1 83 ? 8.097 -4.401 -3.022 1.00 91.94 83 LEU A C 1
ATOM 642 O O . LEU A 1 83 ? 6.924 -4.155 -2.735 1.00 91.94 83 LEU A O 1
ATOM 646 N N . ARG A 1 84 ? 8.480 -4.754 -4.253 1.00 93.62 84 ARG A N 1
ATOM 647 C CA . ARG A 1 84 ? 7.533 -4.915 -5.370 1.00 93.62 84 ARG A CA 1
ATOM 648 C C . ARG A 1 84 ? 6.805 -6.253 -5.321 1.00 93.62 84 ARG A C 1
ATOM 650 O O . ARG A 1 84 ? 5.659 -6.312 -5.757 1.00 93.62 84 ARG A O 1
ATOM 657 N N . ASP A 1 85 ? 7.435 -7.293 -4.787 1.00 96.88 85 ASP A N 1
ATOM 658 C CA . ASP A 1 85 ? 6.782 -8.565 -4.497 1.00 96.88 85 ASP A CA 1
ATOM 659 C C . ASP A 1 85 ? 5.763 -8.385 -3.370 1.00 96.88 85 ASP A C 1
ATOM 661 O O . ASP A 1 85 ? 6.117 -8.121 -2.214 1.00 96.88 85 ASP A O 1
ATOM 66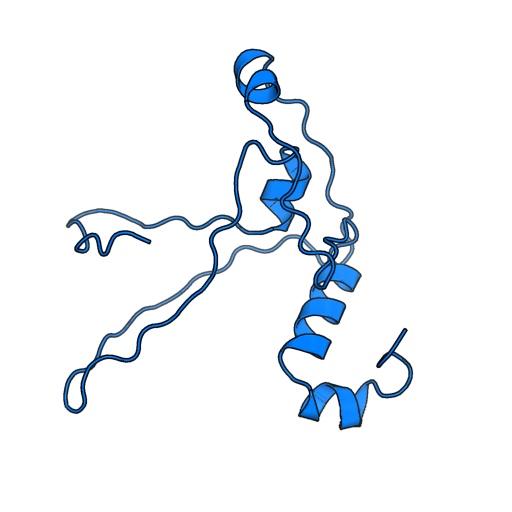5 N N . VAL A 1 86 ? 4.480 -8.507 -3.710 1.00 96.00 86 VAL A N 1
ATOM 666 C CA . VAL A 1 86 ? 3.381 -8.131 -2.814 1.00 96.00 86 VAL A CA 1
ATOM 667 C C . VAL A 1 86 ? 3.364 -8.999 -1.560 1.00 96.00 86 VAL A C 1
ATOM 669 O O . VAL A 1 86 ? 3.260 -8.466 -0.455 1.00 96.00 86 VAL A O 1
ATOM 672 N N . GLY A 1 87 ? 3.503 -10.318 -1.710 1.00 95.62 87 GLY A N 1
ATOM 673 C CA . GLY A 1 87 ? 3.503 -11.262 -0.594 1.00 95.62 87 GLY A CA 1
ATOM 674 C C . GLY A 1 87 ? 4.628 -10.991 0.402 1.00 95.62 87 GLY A C 1
ATOM 675 O O . GLY A 1 87 ? 4.373 -10.902 1.603 1.00 95.62 87 GLY A O 1
ATOM 676 N N . TYR A 1 88 ? 5.850 -10.761 -0.088 1.00 93.88 88 TYR A N 1
ATOM 677 C CA . TYR A 1 88 ? 6.990 -10.424 0.769 1.00 93.88 88 TYR A CA 1
ATOM 678 C C . TYR A 1 88 ? 6.827 -9.055 1.434 1.00 93.88 88 TYR A C 1
ATOM 680 O O . TYR A 1 88 ? 7.072 -8.934 2.636 1.00 93.88 88 TYR A O 1
ATOM 688 N N . ASN A 1 89 ? 6.349 -8.034 0.708 1.00 93.19 89 ASN A N 1
ATOM 689 C CA . ASN A 1 89 ? 6.077 -6.727 1.313 1.00 93.19 89 ASN A CA 1
ATOM 690 C C . ASN A 1 89 ? 5.022 -6.834 2.430 1.00 93.19 89 ASN A C 1
ATOM 692 O O . ASN A 1 89 ? 5.165 -6.204 3.481 1.00 93.19 89 ASN A O 1
ATOM 696 N N . TYR A 1 90 ? 3.990 -7.661 2.223 1.00 92.88 90 TYR A N 1
ATOM 697 C CA . TYR A 1 90 ? 2.941 -7.914 3.209 1.00 92.88 90 TYR A CA 1
ATOM 698 C C . TYR A 1 90 ? 3.480 -8.658 4.435 1.00 92.88 90 TYR A C 1
ATOM 700 O O . TYR A 1 90 ? 3.239 -8.229 5.565 1.00 92.88 90 TYR A O 1
ATOM 708 N N . LEU A 1 91 ? 4.252 -9.731 4.229 1.00 92.88 91 LEU A N 1
ATOM 709 C CA . LEU A 1 91 ? 4.862 -10.508 5.309 1.00 92.88 91 LEU A CA 1
ATOM 710 C C . LEU A 1 91 ? 5.790 -9.639 6.167 1.00 92.88 91 LEU A C 1
ATOM 712 O O . LEU A 1 91 ? 5.612 -9.594 7.384 1.00 92.88 91 LEU A O 1
ATOM 716 N N . LYS A 1 92 ? 6.694 -8.871 5.543 1.00 92.00 92 LYS A N 1
ATOM 717 C CA . LYS A 1 92 ? 7.547 -7.880 6.225 1.00 92.00 92 LYS A CA 1
ATOM 718 C C . LYS A 1 92 ? 6.707 -6.928 7.087 1.00 92.00 92 LYS A C 1
ATOM 720 O O . LYS A 1 92 ? 7.017 -6.692 8.255 1.00 92.00 92 LYS A O 1
ATOM 725 N N . GLY A 1 93 ? 5.608 -6.405 6.535 1.00 91.00 93 GLY A N 1
ATOM 726 C CA . GLY A 1 93 ? 4.682 -5.536 7.263 1.00 91.00 93 GLY A CA 1
ATOM 727 C C . GLY A 1 93 ? 4.030 -6.215 8.475 1.00 91.00 93 GLY A C 1
ATOM 728 O O . GLY A 1 93 ? 3.923 -5.601 9.542 1.00 91.00 93 GLY A O 1
ATOM 729 N N . ARG A 1 94 ? 3.618 -7.482 8.344 1.00 92.75 94 ARG A N 1
ATOM 730 C CA . ARG A 1 94 ? 3.029 -8.276 9.438 1.00 92.75 94 ARG A CA 1
ATOM 731 C C . ARG A 1 94 ? 4.045 -8.578 10.536 1.00 92.75 94 ARG A C 1
ATOM 733 O O . ARG A 1 94 ? 3.722 -8.340 11.695 1.00 92.75 94 ARG A O 1
ATOM 740 N N . ILE A 1 95 ? 5.259 -8.996 10.174 1.00 93.00 95 ILE A N 1
ATOM 741 C CA . ILE A 1 95 ? 6.357 -9.257 11.120 1.00 93.00 95 ILE A CA 1
ATOM 742 C C . ILE A 1 95 ? 6.644 -8.012 11.963 1.00 93.00 95 ILE A C 1
ATOM 744 O O . ILE A 1 95 ? 6.682 -8.084 13.187 1.00 93.00 95 ILE A O 1
ATOM 748 N N . ARG A 1 96 ? 6.757 -6.844 11.319 1.00 89.69 96 ARG A N 1
ATOM 749 C CA . ARG A 1 96 ? 7.024 -5.579 12.015 1.00 89.69 96 ARG A CA 1
ATOM 750 C C . ARG A 1 96 ? 5.878 -5.125 12.926 1.00 89.69 96 ARG A C 1
ATOM 752 O O . ARG A 1 96 ? 6.127 -4.520 13.961 1.00 89.69 96 ARG A O 1
ATOM 759 N N . SER A 1 97 ? 4.627 -5.346 12.522 1.00 90.88 97 SER A N 1
ATOM 760 C CA . SER A 1 97 ? 3.452 -4.853 13.262 1.00 90.88 97 SER A CA 1
ATOM 761 C C . SER A 1 97 ? 2.966 -5.789 14.371 1.00 90.88 97 SER A C 1
ATOM 763 O O . SER A 1 97 ? 2.251 -5.328 15.254 1.00 90.88 97 SER A O 1
ATOM 765 N N . HIS A 1 98 ? 3.325 -7.076 14.325 1.00 94.19 98 HIS A N 1
ATOM 766 C CA . HIS A 1 98 ? 2.896 -8.105 15.281 1.00 94.19 98 HIS A CA 1
ATOM 767 C C . HIS A 1 98 ? 4.118 -8.901 15.770 1.00 94.19 98 HIS A C 1
ATOM 769 O O . HIS A 1 98 ? 4.299 -10.062 15.385 1.00 94.19 98 HIS A O 1
ATOM 775 N N . PRO A 1 99 ? 5.002 -8.273 16.566 1.00 93.50 99 PRO A N 1
ATOM 776 C CA . PRO A 1 99 ? 6.273 -8.876 16.952 1.00 93.50 99 PRO A CA 1
ATOM 777 C C . PRO A 1 99 ? 6.091 -10.154 17.777 1.00 93.50 99 PRO A C 1
ATOM 779 O O . PRO A 1 99 ? 6.832 -11.109 17.594 1.00 93.50 99 PRO A O 1
ATOM 782 N N . ASP A 1 100 ? 5.077 -10.223 18.636 1.00 95.69 100 ASP A N 1
ATOM 783 C CA . ASP A 1 100 ? 4.732 -11.412 19.422 1.00 95.69 100 ASP A CA 1
ATOM 784 C C . ASP A 1 100 ? 4.390 -12.624 18.537 1.00 95.69 100 ASP A C 1
ATOM 786 O O . ASP A 1 100 ? 4.889 -13.730 18.758 1.00 95.69 100 ASP A O 1
ATOM 790 N N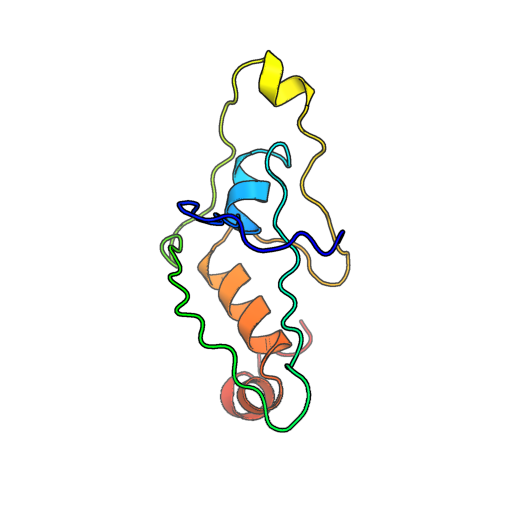 . VAL A 1 101 ? 3.589 -12.405 17.490 1.00 95.44 101 VAL A N 1
ATOM 791 C CA . VAL A 1 101 ? 3.250 -13.431 16.496 1.00 95.44 101 VAL A CA 1
ATOM 792 C C . VAL A 1 101 ? 4.495 -13.835 15.712 1.00 95.44 101 VAL A C 1
ATOM 794 O O . VAL A 1 101 ? 4.737 -15.028 15.519 1.00 95.44 101 VAL A O 1
ATOM 797 N N . ALA A 1 102 ? 5.306 -12.859 15.296 1.00 94.94 102 ALA A N 1
ATOM 798 C CA . ALA A 1 102 ? 6.549 -13.122 14.583 1.00 94.94 102 ALA A CA 1
ATOM 799 C C . ALA A 1 102 ? 7.494 -13.992 15.424 1.00 94.94 102 ALA A C 1
ATOM 801 O O . ALA A 1 102 ? 7.909 -15.058 14.974 1.00 94.94 102 ALA A O 1
ATOM 802 N N . HIS A 1 103 ? 7.751 -13.609 16.677 1.00 94.38 103 HIS A N 1
ATOM 803 C CA . HIS A 1 103 ? 8.626 -14.342 17.595 1.00 94.38 103 HIS A CA 1
ATOM 804 C C . HIS A 1 103 ? 8.152 -15.759 17.892 1.00 94.38 103 HIS A C 1
ATOM 806 O O . HIS A 1 103 ? 8.969 -16.592 18.271 1.00 94.38 103 HIS A O 1
ATOM 812 N N . ARG A 1 104 ? 6.857 -16.048 17.755 1.00 95.56 104 ARG A N 1
ATOM 813 C CA . ARG A 1 104 ? 6.323 -17.386 18.007 1.00 95.56 104 ARG A CA 1
ATOM 814 C C . ARG A 1 104 ? 6.362 -18.295 16.781 1.00 95.56 104 ARG A C 1
ATOM 816 O O . ARG A 1 104 ? 6.566 -19.493 16.945 1.00 95.56 104 ARG A O 1
ATOM 823 N N . PHE A 1 105 ? 6.124 -17.755 15.587 1.00 94.50 105 PHE A N 1
ATOM 824 C CA . PHE A 1 105 ? 5.843 -18.571 14.396 1.00 94.50 105 PHE A CA 1
ATOM 825 C C . PHE A 1 105 ? 6.789 -18.340 13.213 1.00 94.50 105 PHE A C 1
ATOM 827 O O . PHE A 1 105 ? 6.748 -19.116 12.266 1.00 94.50 105 PHE A O 1
ATOM 834 N N . TYR A 1 106 ? 7.616 -17.298 13.256 1.00 92.44 106 TYR A N 1
ATOM 835 C CA . TYR A 1 106 ? 8.433 -16.825 12.134 1.00 92.44 106 TYR A CA 1
ATOM 836 C C . TYR A 1 106 ? 9.859 -16.473 12.588 1.00 92.44 106 TYR A C 1
ATOM 838 O O . TYR A 1 106 ? 10.466 -15.528 12.093 1.00 92.44 106 TYR A O 1
ATOM 846 N N . GLN A 1 107 ? 10.388 -17.183 13.591 1.00 90.56 107 GLN A N 1
ATOM 847 C CA . GLN A 1 107 ? 11.702 -16.883 14.179 1.00 90.56 107 GLN A CA 1
ATOM 848 C C . GLN A 1 107 ? 12.849 -16.959 13.170 1.00 90.56 107 GLN A C 1
ATOM 850 O O . GLN A 1 107 ? 13.819 -16.218 13.288 1.00 90.56 107 GLN A O 1
ATOM 855 N N . ASP A 1 108 ? 12.717 -17.832 12.179 1.00 88.31 108 ASP A N 1
ATOM 856 C CA . ASP A 1 108 ? 13.660 -18.064 11.089 1.00 88.31 108 ASP A CA 1
ATOM 857 C C . ASP A 1 108 ? 13.770 -16.891 10.102 1.00 88.31 108 ASP A C 1
ATOM 859 O O . ASP A 1 108 ? 14.738 -16.816 9.348 1.00 88.31 108 ASP A O 1
ATOM 863 N N . VAL A 1 109 ? 12.812 -15.960 10.124 1.00 82.56 109 VAL A N 1
ATOM 864 C CA . VAL A 1 109 ? 12.774 -14.786 9.237 1.00 82.56 109 VAL A CA 1
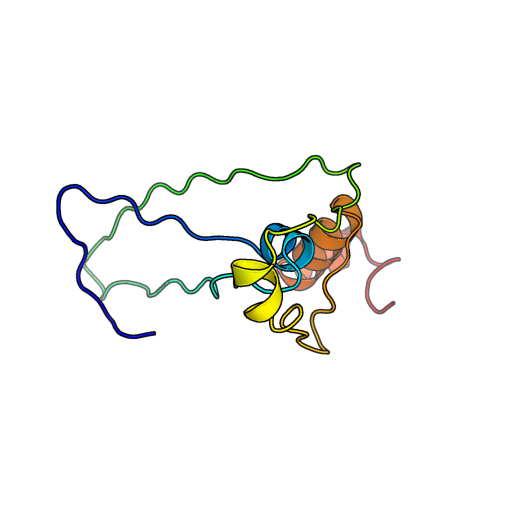ATOM 865 C C . VAL A 1 109 ? 12.829 -13.451 9.992 1.00 82.56 109 VAL A C 1
ATOM 867 O O . VAL A 1 109 ? 12.714 -12.389 9.381 1.00 82.56 109 VAL A O 1
ATOM 870 N N . ILE A 1 110 ? 13.009 -13.469 11.317 1.00 77.50 110 ILE A N 1
ATOM 871 C CA . ILE A 1 110 ? 13.221 -12.256 12.121 1.00 77.50 110 ILE A CA 1
ATOM 872 C C . ILE A 1 110 ? 14.706 -11.871 12.077 1.00 77.50 110 ILE A C 1
ATOM 874 O O . ILE A 1 110 ? 15.557 -12.643 12.505 1.00 77.50 110 ILE A O 1
ATOM 878 N N . GLY A 1 111 ? 15.014 -10.644 11.641 1.00 64.50 111 GLY A N 1
ATOM 879 C CA . GLY A 1 111 ? 16.368 -10.072 11.711 1.00 64.50 111 GLY A CA 1
ATOM 880 C C . GLY A 1 111 ? 17.249 -10.270 10.471 1.00 64.50 111 GLY A C 1
ATOM 881 O O . GLY A 1 111 ? 18.421 -9.903 10.523 1.00 64.50 111 GLY A O 1
ATOM 882 N N . VAL A 1 112 ? 16.692 -10.816 9.384 1.00 49.94 112 VAL A N 1
ATOM 883 C CA . VAL A 1 112 ? 17.277 -10.762 8.030 1.00 49.94 112 VAL A CA 1
ATOM 884 C C . VAL A 1 112 ? 16.923 -9.439 7.357 1.00 49.94 112 VAL A C 1
ATOM 886 O O . VAL A 1 112 ? 15.770 -8.981 7.540 1.00 49.94 112 VAL A O 1
#

Foldseek 3Di:
DPPDDDDPPDDDDFDALLVCQQAQNLDAGDDDDDDDDPPPDDDDDDDDDDADDQQDFRHHDDDDPVSNVSRPGRDDPVVQGQGRRNNVSVVVVCCVVCVVCCVVPPVVPPPD

Secondary structure (DSSP, 8-state):
---PPPPTT-------HHHHHHTTTSS-PPPP--PPPPTT-------------TT-BPPPP---HHHHTT-------TTSPPPSBHHHHHHHHHHHH-HHHHHHH-GGGTT-

pLDDT: mean 88.14, std 9.78, range [49.94, 98.06]

Radius of gyration: 17.33 Å; chains: 1; bounding box: 39×38×47 Å

Organism: Serratia marcescens (NCBI:txid615)

Sequence (112 aa):
MDRRQPREDTFVVNIGELLELATNGYLRATVHRVETPPAGRDRLSIAFFLGARLDAVVPLYQLPPQLAAQARGPASDPLNPLLRDVGYNYLKGRIRSHPDVAHRFYQDVIGV